Protein AF-A0A3M1ZU11-F1 (afdb_monomer)

Sequence (70 aa):
MEPAEGRAWSVDFLWVAPAYRRRGLGRRILGEACRYLGTGPDAVAWLPPFTAVGRRFIPSVSGPVFRVSR

Solvent-accessible surface area (backbone atoms only — not comparable to full-atom values): 4470 Å² total; per-residue (Å²): 132,79,79,71,89,87,74,76,50,71,46,79,78,86,85,65,62,80,95,57,56,97,66,60,51,60,33,50,54,52,49,53,53,22,58,74,69,75,49,53,63,73,56,34,25,38,50,73,87,65,52,79,66,46,66,63,46,50,42,76,44,41,37,93,64,72,45,66,55,130

Radius of gyration: 12.23 Å; Cα contacts (8 Å, |Δi|>4): 70; chains: 1; bounding box: 30×22×31 Å

Foldseek 3Di:
DPPPPDDAAEDADFDDDPVCPPVCVSLVVLVVVCVVVVHALQSYAYEDDDDPVRVVVSCVRSNPDHHHDD

pLDDT: mean 82.72, std 12.93, range [39.34, 95.75]

Nearest PDB structures (foldseek):
  4u9y-assembly1_A  TM=7.698E-01  e=2.197E-01  Homo sapiens
  4b5p-assembly1_B  TM=7.772E-01  e=2.886E-01  Homo sapiens
  4h6z-assembly3_B  TM=7.762E-01  e=3.791E-01  Danio rerio
  4h6u-assembly1_A  TM=7.928E-01  e=4.981E-01  Danio rerio
  8ahf-assembly1_B-2  TM=4.088E-01  e=1.821E+00  Bacillus anthracis

Structure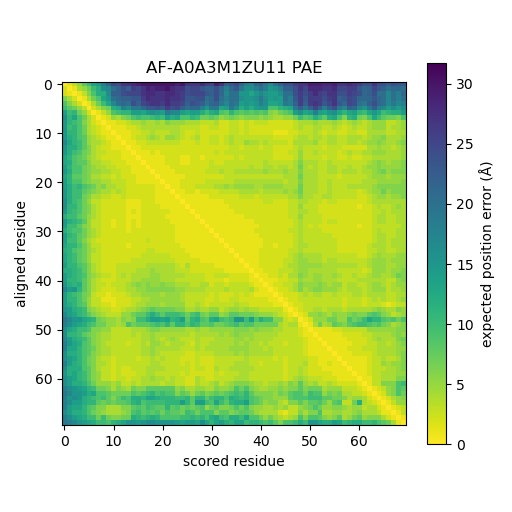 (mmCIF, N/CA/C/O backbone):
data_AF-A0A3M1ZU11-F1
#
_entry.id   AF-A0A3M1ZU11-F1
#
loop_
_atom_site.group_PDB
_atom_site.id
_atom_site.type_symbol
_atom_site.label_atom_id
_atom_site.label_alt_id
_atom_site.label_comp_id
_atom_site.label_asym_id
_atom_site.label_entity_id
_atom_site.label_seq_id
_atom_site.pdbx_PDB_ins_code
_atom_site.Cartn_x
_atom_site.Cartn_y
_atom_site.Cartn_z
_atom_site.occupancy
_atom_site.B_iso_or_equiv
_atom_site.auth_seq_id
_atom_site.auth_comp_id
_atom_site.auth_asym_id
_atom_site.auth_atom_id
_atom_site.pdbx_PDB_model_num
ATOM 1 N N . MET A 1 1 ? 4.878 -14.453 -16.790 1.00 42.78 1 MET A N 1
ATOM 2 C CA . MET A 1 1 ? 5.297 -13.146 -17.329 1.00 42.78 1 MET A CA 1
ATOM 3 C C . MET A 1 1 ? 6.346 -12.644 -16.363 1.00 42.78 1 MET A C 1
ATOM 5 O O . MET A 1 1 ? 5.987 -12.271 -15.256 1.00 42.78 1 MET A O 1
ATOM 9 N N . GLU A 1 2 ? 7.620 -12.808 -16.711 1.00 39.34 2 GLU A N 1
ATOM 10 C CA . GLU A 1 2 ? 8.727 -12.297 -15.895 1.00 39.34 2 GLU A CA 1
ATOM 11 C C . GLU A 1 2 ? 8.625 -10.763 -15.838 1.00 39.34 2 GLU A C 1
ATOM 13 O O . GLU A 1 2 ? 8.337 -10.151 -16.875 1.00 39.34 2 GLU A O 1
ATOM 18 N N . PRO A 1 3 ? 8.787 -10.121 -14.667 1.00 49.31 3 PRO A N 1
ATOM 19 C CA . PRO A 1 3 ? 8.812 -8.667 -14.593 1.00 49.31 3 PRO A CA 1
ATOM 20 C C . PRO A 1 3 ? 9.981 -8.161 -15.443 1.00 49.31 3 PRO A C 1
ATOM 22 O O . PRO A 1 3 ? 11.117 -8.577 -15.240 1.00 49.31 3 PRO A O 1
ATOM 25 N N . ALA A 1 4 ? 9.690 -7.288 -16.411 1.00 52.34 4 ALA A N 1
ATOM 26 C CA . ALA A 1 4 ? 10.698 -6.701 -17.285 1.00 52.34 4 ALA A CA 1
ATOM 27 C C . ALA A 1 4 ? 11.834 -6.102 -16.440 1.00 52.34 4 ALA A C 1
ATOM 29 O O . ALA A 1 4 ? 11.603 -5.208 -15.618 1.00 52.34 4 ALA A O 1
ATOM 30 N N . GLU A 1 5 ? 13.049 -6.620 -16.622 1.00 51.09 5 GLU A N 1
ATOM 31 C CA . GLU A 1 5 ? 14.247 -6.112 -15.963 1.00 51.09 5 GLU A CA 1
ATOM 32 C C . GLU A 1 5 ? 14.366 -4.600 -16.223 1.00 51.09 5 GLU A C 1
ATOM 34 O O .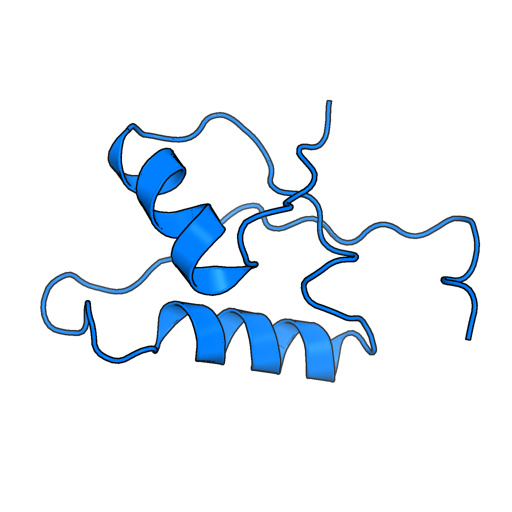 GLU A 1 5 ? 14.451 -4.152 -17.366 1.00 51.09 5 GLU A O 1
ATOM 39 N N . GLY A 1 6 ? 14.341 -3.799 -15.150 1.00 57.09 6 GLY A N 1
ATOM 40 C CA . GLY A 1 6 ? 14.823 -2.415 -15.184 1.00 57.09 6 GLY A CA 1
ATOM 41 C C . GLY A 1 6 ? 13.879 -1.299 -14.726 1.00 57.09 6 GLY A C 1
ATOM 42 O O . GLY A 1 6 ? 14.335 -0.159 -14.659 1.00 57.09 6 GLY A O 1
ATOM 43 N N . ARG A 1 7 ? 12.607 -1.547 -14.372 1.00 64.19 7 ARG A N 1
ATOM 44 C CA . ARG A 1 7 ? 11.744 -0.490 -13.789 1.00 64.19 7 ARG A CA 1
ATOM 45 C C . ARG A 1 7 ? 10.990 -0.967 -12.553 1.00 64.19 7 ARG A C 1
ATOM 47 O O . ARG A 1 7 ? 9.994 -1.673 -12.652 1.00 64.19 7 ARG A O 1
ATOM 54 N N . ALA A 1 8 ? 11.463 -0.539 -11.385 1.00 72.25 8 ALA A N 1
ATOM 55 C CA . ALA A 1 8 ? 10.728 -0.658 -10.133 1.00 72.25 8 ALA A CA 1
ATOM 56 C C . ALA A 1 8 ? 9.928 0.628 -9.894 1.00 72.25 8 ALA A C 1
ATOM 58 O O . ALA A 1 8 ? 10.483 1.725 -9.951 1.00 72.25 8 ALA A O 1
ATOM 59 N N . TRP A 1 9 ? 8.633 0.493 -9.618 1.00 86.00 9 TRP A N 1
ATOM 60 C CA . TRP A 1 9 ? 7.815 1.610 -9.154 1.00 86.00 9 TRP A CA 1
ATOM 61 C C . TRP A 1 9 ? 7.978 1.757 -7.649 1.00 86.00 9 TRP A C 1
ATOM 63 O O . TRP A 1 9 ? 8.010 0.757 -6.930 1.00 86.00 9 TRP A O 1
ATOM 73 N N . SER A 1 10 ? 8.059 2.989 -7.164 1.00 88.69 10 SER A N 1
ATOM 74 C CA . SER A 1 10 ? 8.095 3.274 -5.736 1.00 88.69 10 SER A CA 1
ATOM 75 C C . SER A 1 10 ? 6.811 3.956 -5.273 1.00 88.69 10 SER A C 1
ATOM 77 O O . SER A 1 10 ? 6.188 4.720 -6.011 1.00 88.69 10 SER A O 1
ATOM 79 N N . VAL A 1 11 ? 6.403 3.667 -4.039 1.00 89.00 11 VAL A N 1
ATOM 80 C CA . VAL A 1 11 ? 5.350 4.403 -3.337 1.00 89.00 11 VAL A CA 1
ATOM 81 C C . VAL A 1 11 ? 6.003 5.242 -2.256 1.00 89.00 11 VAL A C 1
ATOM 83 O O . VAL A 1 11 ? 6.540 4.714 -1.281 1.00 89.00 11 VAL A O 1
ATOM 86 N N . ASP A 1 12 ? 5.923 6.553 -2.454 1.00 85.88 12 ASP A N 1
ATOM 87 C CA . ASP A 1 12 ? 6.349 7.555 -1.481 1.00 85.88 12 ASP A CA 1
ATOM 88 C C . ASP A 1 12 ? 5.304 7.708 -0.366 1.00 85.88 12 ASP A C 1
ATOM 90 O O . ASP A 1 12 ? 5.604 7.654 0.825 1.00 85.88 12 ASP A O 1
ATOM 94 N N . PHE A 1 13 ? 4.023 7.785 -0.746 1.00 86.62 13 PHE A N 1
ATOM 95 C CA . PHE A 1 13 ? 2.943 7.990 0.209 1.00 86.62 13 PHE A CA 1
ATOM 96 C C . PHE A 1 13 ? 1.665 7.236 -0.154 1.00 86.62 13 PHE A C 1
ATOM 98 O O . PHE A 1 13 ? 1.162 7.301 -1.273 1.00 86.62 13 PHE A O 1
ATOM 105 N N . LEU A 1 14 ? 1.092 6.571 0.850 1.00 89.25 14 LEU A N 1
ATOM 106 C CA . LEU A 1 14 ? -0.255 6.019 0.805 1.00 89.25 14 LEU A CA 1
ATOM 107 C C . LEU A 1 14 ? -0.948 6.288 2.136 1.00 89.25 14 LEU A C 1
ATOM 109 O O . LEU A 1 14 ? -0.443 5.925 3.201 1.00 89.25 14 LEU A O 1
ATOM 113 N N . TRP A 1 15 ? -2.143 6.868 2.081 1.00 88.88 15 TRP A N 1
ATOM 114 C CA . TRP A 1 15 ? -2.870 7.248 3.282 1.00 88.88 15 TRP A CA 1
ATOM 115 C C . TRP A 1 15 ? -4.367 7.043 3.151 1.00 88.88 15 TRP A C 1
ATOM 117 O O . TRP A 1 15 ? -4.968 7.227 2.097 1.00 88.88 15 TRP A O 1
ATOM 127 N N . VAL A 1 16 ? -4.966 6.672 4.278 1.00 91.06 16 VAL A N 1
ATOM 128 C CA . VAL A 1 16 ? -6.411 6.595 4.456 1.00 91.06 16 VAL A CA 1
ATOM 129 C C . VAL A 1 16 ? -6.754 7.387 5.709 1.00 91.06 16 VAL A C 1
ATOM 131 O O . VAL A 1 16 ? -6.258 7.087 6.808 1.00 91.06 16 VAL A O 1
ATOM 134 N N . ALA A 1 17 ? -7.618 8.386 5.539 1.00 91.12 17 ALA A N 1
ATOM 135 C CA . ALA A 1 17 ? -8.116 9.207 6.630 1.00 91.12 17 ALA A CA 1
ATOM 136 C C . ALA A 1 17 ? -8.717 8.332 7.751 1.00 91.12 17 ALA A C 1
ATOM 138 O O . ALA A 1 17 ? -9.395 7.344 7.448 1.00 91.12 17 ALA A O 1
ATOM 139 N N . PRO A 1 18 ? -8.490 8.661 9.043 1.00 90.06 18 PRO A N 1
ATOM 140 C CA . PRO A 1 18 ? -8.892 7.821 10.176 1.00 90.06 18 PRO A CA 1
ATOM 141 C C . PRO A 1 18 ? -10.337 7.311 10.127 1.00 90.06 18 PRO A C 1
ATOM 143 O O . PRO A 1 18 ? -10.560 6.123 10.358 1.00 90.06 18 PRO A O 1
ATOM 146 N N . ALA A 1 19 ? -11.285 8.169 9.737 1.00 95.75 19 ALA A N 1
ATOM 147 C CA . ALA A 1 19 ? -12.712 7.849 9.634 1.00 95.75 19 ALA A CA 1
ATOM 148 C C . ALA A 1 19 ? -13.042 6.722 8.628 1.00 95.75 19 ALA A C 1
ATOM 150 O O . ALA A 1 19 ? -14.084 6.074 8.732 1.00 95.75 19 ALA A O 1
ATOM 151 N N . TYR A 1 20 ? -12.144 6.452 7.677 1.00 94.06 20 TYR A N 1
ATOM 152 C CA . TYR A 1 20 ? -12.348 5.484 6.596 1.00 94.06 20 TYR A CA 1
ATOM 153 C C . TYR A 1 20 ? -11.408 4.269 6.670 1.00 94.06 20 TYR A C 1
ATOM 155 O O . TYR A 1 20 ? -11.385 3.430 5.764 1.00 94.06 20 TYR A O 1
ATOM 163 N N . ARG A 1 21 ? -10.621 4.139 7.745 1.00 88.50 21 ARG A N 1
ATOM 164 C CA . ARG A 1 21 ? -9.720 2.991 7.947 1.00 88.50 21 ARG A CA 1
ATOM 165 C C . ARG A 1 21 ? -10.502 1.692 8.166 1.00 88.50 21 ARG A C 1
ATOM 167 O O . ARG A 1 21 ? -11.678 1.709 8.511 1.00 88.50 21 ARG A O 1
ATOM 174 N N . ARG A 1 22 ? -9.820 0.552 7.985 1.00 88.50 22 ARG A N 1
ATOM 175 C CA . ARG A 1 22 ? -10.378 -0.816 8.113 1.00 88.50 22 ARG A CA 1
ATOM 176 C C . ARG A 1 22 ? -11.499 -1.160 7.116 1.00 88.50 22 ARG A C 1
ATOM 178 O O . ARG A 1 22 ? -12.188 -2.151 7.293 1.00 88.50 22 ARG A O 1
ATOM 185 N N . ARG A 1 23 ? -11.636 -0.382 6.036 1.00 93.88 23 ARG A N 1
ATOM 186 C CA . ARG A 1 23 ? -12.594 -0.613 4.935 1.00 93.88 23 ARG A CA 1
ATOM 187 C C . ARG A 1 23 ? -11.937 -1.121 3.643 1.00 93.88 23 ARG A C 1
ATOM 189 O O . ARG A 1 23 ? -12.505 -0.995 2.569 1.00 93.88 23 ARG A O 1
ATOM 196 N N . GLY A 1 24 ? -10.688 -1.589 3.713 1.00 93.31 24 GLY A N 1
ATOM 197 C CA . GLY A 1 24 ? -9.935 -2.057 2.538 1.00 93.31 24 GLY A CA 1
ATOM 198 C C . GLY A 1 24 ? -9.475 -0.964 1.558 1.00 93.31 24 GLY A C 1
ATOM 199 O O . GLY A 1 24 ? -8.863 -1.283 0.543 1.00 93.31 24 GLY A O 1
ATOM 200 N N . LEU A 1 25 ? -9.708 0.321 1.857 1.00 94.88 25 LEU A N 1
ATOM 201 C CA . LEU A 1 25 ? -9.404 1.426 0.936 1.00 94.88 25 LEU A CA 1
ATOM 202 C C . LEU A 1 25 ? -7.925 1.532 0.563 1.00 94.88 25 LEU A C 1
ATOM 204 O O . LEU A 1 25 ? -7.622 1.801 -0.589 1.00 94.88 25 LEU A O 1
ATOM 208 N N . GLY A 1 26 ? -7.006 1.273 1.496 1.00 93.38 26 GLY A N 1
ATOM 209 C CA . GLY A 1 26 ? -5.571 1.308 1.198 1.00 93.38 26 GLY A CA 1
ATOM 210 C C . GLY A 1 26 ? -5.178 0.304 0.113 1.00 93.38 26 GLY A C 1
ATOM 211 O O . GLY A 1 26 ? -4.489 0.655 -0.839 1.00 93.38 26 GLY A O 1
ATOM 212 N N . ARG A 1 27 ? -5.699 -0.926 0.213 1.00 93.06 27 ARG A N 1
ATOM 213 C CA . ARG A 1 27 ? -5.486 -1.974 -0.791 1.00 93.06 27 ARG A CA 1
ATOM 214 C C . ARG A 1 27 ? -6.121 -1.599 -2.129 1.00 93.06 27 ARG A C 1
ATOM 216 O O . ARG A 1 27 ? -5.521 -1.845 -3.167 1.00 93.06 27 ARG A O 1
ATOM 223 N N . ARG A 1 28 ? -7.305 -0.976 -2.108 1.00 95.44 28 ARG A N 1
ATOM 224 C CA . ARG A 1 28 ? -7.976 -0.498 -3.325 1.00 95.44 28 ARG A CA 1
ATOM 225 C C . ARG A 1 28 ? -7.183 0.608 -4.023 1.00 95.44 28 ARG A C 1
ATOM 227 O O . ARG A 1 28 ? -6.996 0.524 -5.227 1.00 95.44 28 ARG A O 1
ATOM 234 N N . ILE A 1 29 ? -6.693 1.603 -3.281 1.00 94.81 29 ILE A N 1
ATOM 235 C CA . ILE A 1 29 ? -5.885 2.701 -3.836 1.00 94.81 29 ILE A CA 1
ATOM 236 C C . ILE A 1 29 ? -4.611 2.147 -4.485 1.00 94.81 29 ILE A C 1
ATOM 238 O O . ILE A 1 29 ? -4.333 2.470 -5.636 1.00 94.81 29 ILE A O 1
ATOM 242 N N . LEU A 1 30 ? -3.876 1.277 -3.779 1.00 92.94 30 LEU A N 1
ATOM 243 C CA . LEU A 1 30 ? -2.680 0.640 -4.335 1.00 92.94 30 LEU A CA 1
ATOM 244 C C . LEU A 1 30 ? -3.016 -0.183 -5.587 1.00 92.94 30 LEU A C 1
ATOM 246 O O . LEU A 1 30 ? -2.329 -0.066 -6.592 1.00 92.94 30 LEU A O 1
ATOM 250 N N . GLY A 1 31 ? -4.097 -0.967 -5.548 1.00 93.69 31 GLY A N 1
ATOM 251 C CA . GLY A 1 31 ? -4.544 -1.773 -6.683 1.00 93.69 31 GLY A CA 1
ATOM 252 C C . GLY A 1 31 ? -4.873 -0.947 -7.930 1.00 93.69 31 GLY A C 1
ATOM 253 O O . GLY A 1 31 ? -4.443 -1.310 -9.022 1.00 93.69 31 GLY A O 1
ATOM 254 N N . GLU A 1 32 ? -5.576 0.179 -7.785 1.00 95.56 32 GLU A N 1
ATOM 255 C CA . GLU A 1 32 ? -5.858 1.072 -8.920 1.00 95.56 32 GLU A CA 1
ATOM 256 C C . GLU A 1 32 ? -4.589 1.740 -9.462 1.00 95.56 32 GLU A C 1
ATOM 258 O O . GLU A 1 32 ? -4.428 1.835 -10.679 1.00 95.56 32 GLU A O 1
ATOM 263 N N . ALA A 1 33 ? -3.661 2.149 -8.590 1.00 9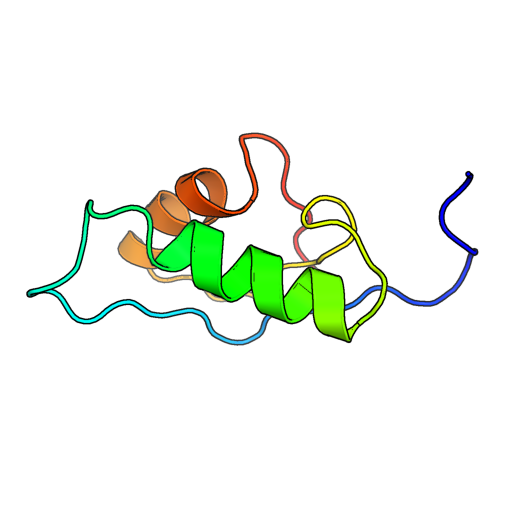3.25 33 ALA A N 1
ATOM 264 C CA . ALA A 1 33 ? -2.379 2.705 -9.019 1.00 93.25 33 ALA A CA 1
ATOM 265 C C . ALA A 1 33 ? -1.555 1.668 -9.800 1.00 93.25 33 ALA A C 1
ATOM 267 O O . ALA A 1 33 ? -1.058 1.950 -10.888 1.00 93.25 33 ALA A O 1
ATOM 268 N N . CYS A 1 34 ? -1.478 0.438 -9.289 1.00 91.75 34 CYS A N 1
ATOM 269 C CA . CYS A 1 34 ? -0.834 -0.687 -9.959 1.00 91.75 34 CYS A CA 1
ATOM 270 C C . CYS A 1 34 ? -1.472 -0.984 -11.325 1.00 91.75 34 CYS A C 1
ATOM 272 O O . CYS A 1 34 ? -0.754 -1.128 -12.314 1.00 91.75 34 CYS A O 1
ATOM 274 N N . ARG A 1 35 ? -2.811 -0.992 -11.408 1.00 93.81 35 ARG A N 1
ATOM 275 C CA . ARG A 1 35 ? -3.546 -1.187 -12.668 1.00 93.81 35 ARG A CA 1
ATOM 276 C C . ARG A 1 35 ? -3.230 -0.097 -13.689 1.00 93.81 35 ARG A C 1
ATOM 278 O O . ARG A 1 35 ? -3.008 -0.413 -14.853 1.00 93.81 35 ARG A O 1
ATOM 285 N N . TYR A 1 36 ? -3.189 1.162 -13.258 1.00 93.50 36 TYR A N 1
ATOM 286 C CA . TYR A 1 36 ? -2.826 2.292 -14.116 1.00 93.50 36 TYR A CA 1
ATOM 287 C C . TYR A 1 36 ? -1.391 2.176 -14.653 1.00 93.50 36 TYR A C 1
ATOM 289 O O . TYR A 1 36 ? -1.143 2.449 -15.823 1.00 93.50 36 TYR A O 1
ATOM 297 N N . LEU A 1 37 ? -0.456 1.727 -13.814 1.00 89.56 37 LEU A N 1
ATOM 298 C CA . LEU A 1 37 ? 0.960 1.577 -14.161 1.00 89.56 37 LEU A CA 1
ATOM 299 C C . LEU A 1 37 ? 1.291 0.251 -14.871 1.00 89.56 37 LEU A C 1
ATOM 301 O O . LEU A 1 37 ? 2.452 0.020 -15.205 1.00 89.56 37 LEU A O 1
ATOM 305 N N . GLY A 1 38 ? 0.305 -0.629 -15.074 1.00 89.81 38 GLY A N 1
ATOM 306 C CA . GLY A 1 38 ? 0.513 -1.952 -15.667 1.00 89.81 38 GLY A CA 1
ATOM 307 C C . GLY A 1 38 ? 1.427 -2.859 -14.833 1.00 89.81 38 GLY A C 1
ATOM 308 O O . GLY A 1 38 ? 2.182 -3.645 -15.397 1.00 89.81 38 GLY A O 1
ATOM 309 N N . THR A 1 39 ? 1.393 -2.732 -13.503 1.00 88.44 39 THR A N 1
ATOM 310 C CA . THR A 1 39 ? 2.251 -3.484 -12.572 1.00 88.44 39 THR A CA 1
ATOM 311 C C . THR A 1 39 ? 1.437 -4.207 -11.493 1.00 88.44 39 THR A C 1
ATOM 313 O O . THR A 1 39 ? 0.239 -3.971 -11.337 1.00 88.44 39 THR A O 1
ATOM 316 N N . GLY A 1 40 ? 2.087 -5.092 -10.737 1.00 86.31 40 GLY A N 1
ATOM 317 C CA . GLY A 1 40 ? 1.524 -5.756 -9.561 1.00 86.31 40 GLY A CA 1
ATOM 318 C C . GLY A 1 40 ? 1.931 -5.067 -8.247 1.00 86.31 40 GLY A C 1
ATOM 319 O O . GLY A 1 40 ? 2.986 -4.430 -8.192 1.00 86.31 40 GLY A O 1
ATOM 320 N N . PRO A 1 41 ? 1.136 -5.181 -7.163 1.00 84.06 41 PRO A N 1
ATOM 321 C CA . PRO A 1 41 ? 1.504 -4.656 -5.840 1.00 84.06 41 PRO A CA 1
ATOM 322 C C . PRO A 1 41 ? 2.814 -5.231 -5.273 1.00 84.06 41 PRO A C 1
ATOM 324 O O . PRO A 1 41 ? 3.468 -4.591 -4.454 1.00 84.06 41 PRO A O 1
ATOM 327 N N . ASP A 1 42 ? 3.193 -6.430 -5.709 1.00 79.75 42 ASP A N 1
ATOM 328 C CA . ASP A 1 42 ? 4.420 -7.164 -5.379 1.00 79.75 42 ASP A CA 1
ATOM 329 C C . ASP A 1 42 ? 5.674 -6.618 -6.090 1.00 79.75 42 ASP A C 1
ATOM 331 O O . ASP A 1 42 ? 6.804 -6.848 -5.646 1.00 79.75 42 ASP A O 1
ATOM 335 N N . ALA A 1 43 ? 5.478 -5.857 -7.167 1.00 81.12 43 ALA A N 1
ATOM 336 C CA . ALA A 1 43 ? 6.531 -5.211 -7.946 1.00 81.12 43 ALA A CA 1
ATOM 337 C C . ALA A 1 43 ? 6.775 -3.741 -7.540 1.00 81.12 43 ALA A C 1
ATOM 339 O O . ALA A 1 43 ? 7.544 -3.034 -8.195 1.00 81.12 43 ALA A O 1
ATOM 340 N N . VAL A 1 44 ? 6.140 -3.281 -6.457 1.00 86.56 44 VAL A N 1
ATOM 341 C CA . VAL A 1 44 ? 6.295 -1.928 -5.912 1.00 86.56 44 VAL A CA 1
ATOM 342 C C . VAL A 1 44 ? 7.250 -1.929 -4.715 1.00 86.56 44 VAL A C 1
ATOM 344 O O . VAL A 1 44 ? 7.172 -2.784 -3.830 1.00 86.56 44 VAL A O 1
ATOM 347 N N . ALA A 1 45 ? 8.142 -0.941 -4.667 1.00 88.44 45 ALA A N 1
ATOM 348 C CA . ALA A 1 45 ? 9.005 -0.667 -3.526 1.00 88.44 45 ALA A CA 1
ATOM 349 C C . ALA A 1 45 ? 8.421 0.442 -2.638 1.00 88.44 45 ALA A C 1
ATOM 351 O O . ALA A 1 45 ? 7.873 1.427 -3.123 1.00 88.44 45 ALA A O 1
ATOM 352 N N . TRP A 1 46 ? 8.572 0.313 -1.327 1.00 88.06 46 TRP A N 1
ATOM 353 C CA . TRP A 1 46 ? 8.150 1.330 -0.366 1.00 88.06 46 TRP A CA 1
ATOM 354 C C . TRP A 1 46 ? 9.337 2.191 0.056 1.00 88.06 46 TRP A C 1
ATOM 356 O O . TRP A 1 46 ? 10.398 1.647 0.382 1.00 88.06 46 TRP A O 1
ATOM 366 N N . LEU A 1 47 ? 9.156 3.515 0.063 1.00 84.69 47 LEU A N 1
ATOM 367 C CA . LEU A 1 47 ? 10.210 4.466 0.419 1.00 84.69 47 LEU A CA 1
ATOM 368 C C . LEU A 1 47 ? 10.199 4.777 1.925 1.00 84.69 47 LEU A C 1
ATOM 370 O O . LEU A 1 47 ? 9.196 5.270 2.441 1.00 84.69 47 LEU A O 1
ATOM 374 N N . PRO A 1 48 ? 11.286 4.481 2.659 1.00 80.00 48 PRO A N 1
ATOM 375 C CA . PRO A 1 48 ? 11.435 4.917 4.041 1.00 80.00 48 PRO A CA 1
ATOM 376 C C . PRO A 1 48 ? 11.726 6.433 4.120 1.00 80.00 48 PRO A C 1
ATOM 378 O O . PRO A 1 48 ? 12.187 7.019 3.143 1.00 80.00 48 PRO A O 1
ATOM 381 N N . PRO A 1 49 ? 11.540 7.068 5.294 1.00 75.38 49 PRO A N 1
ATOM 382 C CA . PRO A 1 49 ? 11.190 6.468 6.581 1.00 75.38 49 PRO A CA 1
ATOM 383 C C . PRO A 1 49 ? 9.686 6.231 6.773 1.00 75.38 49 PRO A C 1
ATOM 385 O O . PRO A 1 49 ? 8.841 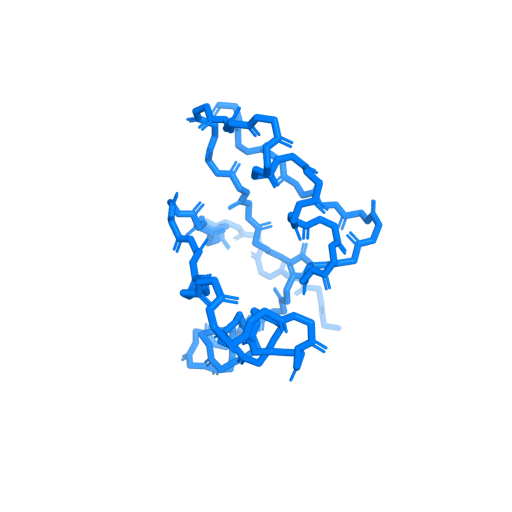7.039 6.405 1.00 75.38 49 PRO A O 1
ATOM 388 N N . PHE A 1 50 ? 9.347 5.145 7.474 1.00 80.62 50 PHE A N 1
ATOM 389 C CA . PHE A 1 50 ? 7.973 4.873 7.899 1.00 80.62 50 PHE A CA 1
ATOM 390 C C . PHE A 1 50 ? 7.756 5.254 9.362 1.00 80.62 50 PHE A C 1
ATOM 392 O O . PHE A 1 50 ? 8.534 4.862 10.238 1.00 80.62 50 PHE A O 1
ATOM 399 N N . THR A 1 51 ? 6.622 5.893 9.652 1.00 86.00 51 THR A N 1
ATOM 400 C CA . THR A 1 51 ? 6.095 5.954 11.023 1.00 86.00 51 THR A CA 1
ATOM 401 C C . THR A 1 51 ? 5.757 4.545 11.532 1.00 86.00 51 THR A C 1
ATOM 403 O O . THR A 1 51 ? 5.543 3.618 10.746 1.00 86.00 51 THR A O 1
ATOM 406 N N . ALA A 1 52 ? 5.631 4.365 12.852 1.00 86.44 52 ALA A N 1
ATOM 407 C CA . ALA A 1 52 ? 5.176 3.092 13.428 1.00 86.44 52 ALA A CA 1
ATOM 408 C C . ALA A 1 52 ? 3.805 2.651 12.872 1.00 86.44 52 ALA A C 1
ATOM 410 O O . ALA A 1 52 ? 3.561 1.461 12.671 1.00 86.44 52 ALA A O 1
ATOM 411 N N . VAL A 1 53 ? 2.930 3.616 12.569 1.00 84.75 53 VAL A N 1
ATOM 412 C CA . VAL A 1 53 ? 1.643 3.370 11.903 1.00 84.75 53 VAL A CA 1
ATOM 413 C C . VAL A 1 53 ? 1.860 2.900 10.463 1.00 84.75 53 VAL A C 1
ATOM 415 O O . VAL A 1 53 ? 1.260 1.906 10.059 1.00 84.75 53 VAL A O 1
ATOM 418 N N . GLY A 1 54 ? 2.751 3.555 9.712 1.00 85.12 54 GLY A N 1
ATOM 419 C CA . GLY A 1 54 ? 3.110 3.171 8.343 1.00 85.12 54 GLY A CA 1
ATOM 420 C C . GLY A 1 54 ? 3.653 1.743 8.251 1.00 85.12 54 GLY A C 1
ATOM 421 O O . GLY A 1 54 ? 3.167 0.960 7.437 1.00 85.12 54 GLY A O 1
ATOM 422 N N . ARG A 1 55 ? 4.561 1.354 9.160 1.00 86.38 55 ARG A N 1
ATOM 423 C CA . ARG A 1 55 ? 5.120 -0.014 9.215 1.00 86.38 55 ARG A CA 1
ATOM 424 C C . ARG A 1 55 ? 4.054 -1.096 9.390 1.00 86.38 55 ARG A C 1
ATOM 426 O O . ARG A 1 55 ? 4.195 -2.180 8.839 1.00 86.38 55 ARG A O 1
ATOM 433 N N . ARG A 1 56 ? 2.988 -0.813 10.147 1.00 85.94 56 ARG A N 1
ATOM 434 C CA . ARG A 1 56 ? 1.857 -1.742 10.335 1.00 85.94 56 ARG A CA 1
ATOM 435 C C . ARG A 1 56 ? 0.879 -1.715 9.161 1.00 85.94 56 ARG A C 1
ATOM 437 O O . ARG A 1 56 ? 0.196 -2.701 8.908 1.00 85.94 56 ARG A O 1
ATOM 444 N N . PHE A 1 57 ? 0.789 -0.586 8.465 1.00 86.62 57 PHE A N 1
ATOM 445 C CA . PHE A 1 57 ? -0.160 -0.385 7.378 1.00 86.62 57 PHE A CA 1
ATOM 446 C C . PHE A 1 57 ? 0.295 -1.028 6.064 1.00 86.62 57 PHE A C 1
ATOM 448 O O . P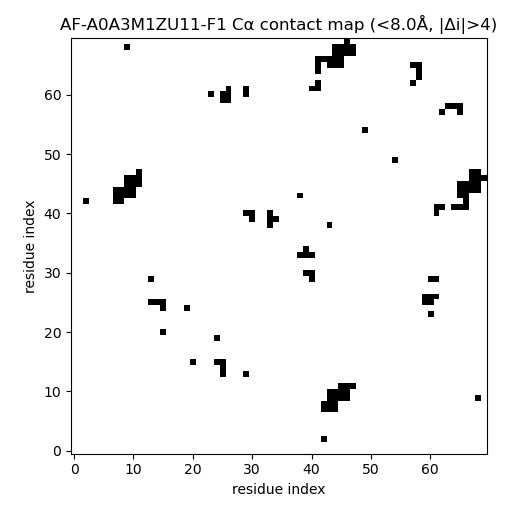HE A 1 57 ? -0.517 -1.664 5.396 1.00 86.62 57 PHE A O 1
ATOM 455 N N . ILE A 1 58 ? 1.576 -0.921 5.714 1.00 87.56 58 ILE A N 1
ATOM 456 C CA . ILE A 1 58 ? 2.113 -1.397 4.429 1.00 87.56 58 ILE A CA 1
ATOM 457 C C . ILE A 1 58 ? 1.815 -2.887 4.154 1.00 87.56 58 ILE A C 1
ATOM 459 O O . ILE A 1 58 ? 1.271 -3.187 3.083 1.00 87.56 58 ILE A O 1
ATOM 463 N N . PRO A 1 59 ? 2.038 -3.824 5.099 1.00 86.19 59 PRO A N 1
ATOM 464 C CA . PRO A 1 59 ? 1.716 -5.231 4.864 1.00 86.19 59 PRO A CA 1
ATOM 465 C C . PRO A 1 59 ? 0.222 -5.482 4.631 1.00 86.19 59 PRO A C 1
ATOM 467 O O . PRO A 1 59 ? -0.161 -6.403 3.916 1.00 86.19 59 PRO A O 1
ATOM 470 N N . SER A 1 60 ? -0.648 -4.636 5.196 1.00 86.06 60 SER A N 1
ATOM 471 C CA . SER A 1 60 ? -2.101 -4.766 5.023 1.00 86.06 60 SER A CA 1
ATOM 472 C C . SER A 1 60 ? -2.587 -4.396 3.616 1.00 86.06 60 SER A C 1
ATOM 474 O O . SER A 1 60 ? -3.702 -4.762 3.241 1.00 86.06 60 SER A O 1
ATOM 476 N N . VAL A 1 61 ? -1.771 -3.672 2.838 1.00 87.69 61 VAL A N 1
ATOM 477 C CA . VAL A 1 61 ? -2.124 -3.221 1.482 1.00 87.69 61 VAL A CA 1
ATOM 478 C C . VAL A 1 61 ? -1.341 -3.938 0.386 1.00 87.69 61 VAL A C 1
ATOM 480 O O . VAL A 1 61 ? -1.916 -4.194 -0.667 1.00 87.69 61 VAL A O 1
ATOM 483 N N . SER A 1 62 ? -0.077 -4.290 0.638 1.00 85.00 62 SER A N 1
ATOM 484 C CA . SER A 1 62 ? 0.821 -4.945 -0.333 1.00 85.00 62 SER A CA 1
ATOM 485 C C . SER A 1 62 ? 0.991 -6.44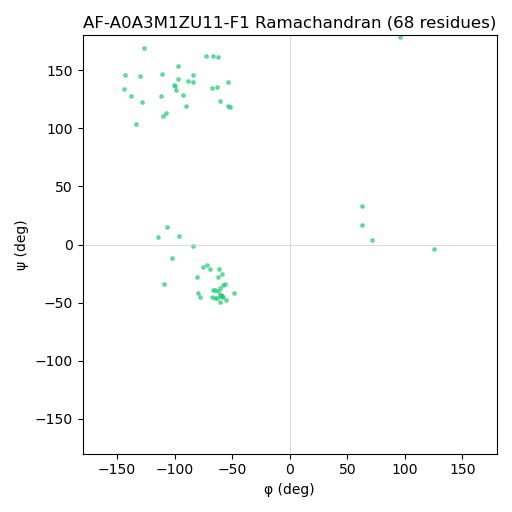9 -0.103 1.00 85.00 62 SER A C 1
ATOM 487 O O . SER A 1 62 ? 1.473 -7.151 -0.984 1.00 85.00 62 SER A O 1
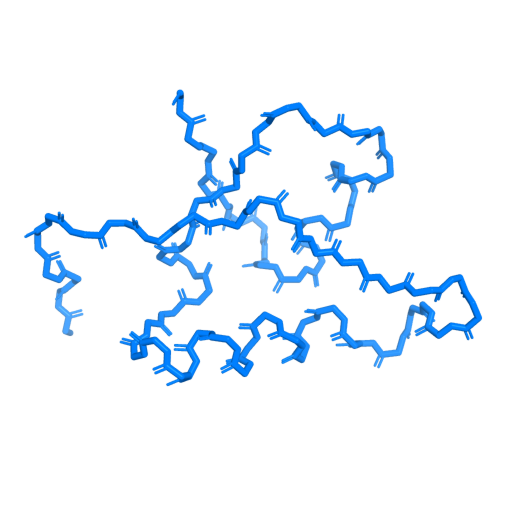ATOM 489 N N . GLY A 1 63 ? 0.531 -6.963 1.042 1.00 79.50 63 GLY A N 1
ATOM 490 C CA . GLY A 1 63 ? 0.743 -8.346 1.455 1.00 79.50 63 GLY A CA 1
ATOM 491 C C . GLY A 1 63 ?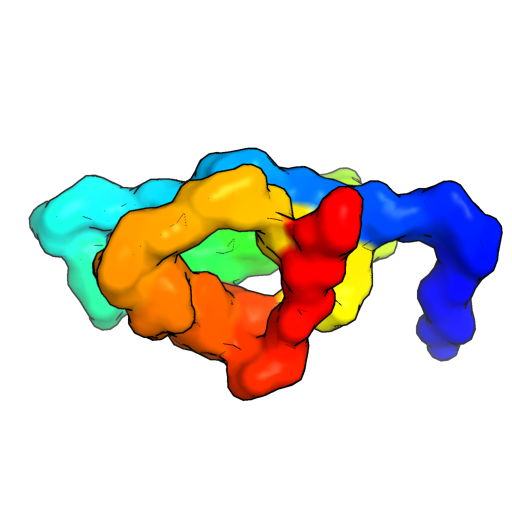 1.953 -8.510 2.385 1.00 79.50 63 GLY A C 1
ATOM 492 O O . GLY A 1 63 ? 2.630 -7.539 2.721 1.00 79.50 63 GLY A O 1
ATOM 493 N N . PRO A 1 64 ? 2.221 -9.743 2.852 1.00 67.88 64 PRO A N 1
ATOM 494 C CA . PRO A 1 64 ? 3.255 -10.018 3.854 1.00 67.88 64 PRO A CA 1
ATOM 495 C C . PRO A 1 64 ? 4.685 -9.825 3.331 1.00 67.88 64 PRO A C 1
ATOM 497 O O . PRO A 1 64 ? 5.603 -9.633 4.124 1.00 67.88 64 PRO A O 1
ATOM 500 N N . VAL A 1 65 ? 4.874 -9.859 2.010 1.00 66.94 65 VAL A N 1
ATOM 501 C CA . VAL A 1 65 ? 6.162 -9.649 1.349 1.00 66.94 65 VAL A CA 1
ATOM 502 C C . VAL A 1 65 ? 6.094 -8.313 0.620 1.00 66.94 65 VAL A C 1
ATOM 504 O O . VAL A 1 65 ? 5.369 -8.184 -0.361 1.00 66.94 65 VAL A O 1
ATOM 507 N N . PHE A 1 66 ? 6.837 -7.317 1.102 1.00 72.56 66 PHE A N 1
ATOM 508 C CA . PHE A 1 66 ? 6.966 -6.020 0.440 1.00 72.56 66 PHE A CA 1
ATOM 509 C C . PHE A 1 66 ? 8.437 -5.633 0.319 1.00 72.56 66 PHE A C 1
ATOM 511 O O . PHE A 1 66 ? 9.254 -5.941 1.189 1.00 72.56 66 PHE A O 1
ATOM 518 N N . ARG A 1 67 ? 8.782 -4.965 -0.782 1.00 78.06 67 ARG A N 1
ATOM 519 C CA . ARG A 1 67 ? 10.145 -4.499 -1.042 1.00 78.06 67 ARG A CA 1
ATOM 520 C C . ARG A 1 67 ? 10.323 -3.114 -0.440 1.00 78.06 67 ARG A C 1
ATOM 522 O O . ARG A 1 67 ? 9.424 -2.280 -0.512 1.00 78.06 67 ARG A O 1
ATOM 529 N N . VAL A 1 68 ? 11.488 -2.857 0.134 1.00 76.94 68 VAL A N 1
ATOM 530 C CA . VAL A 1 68 ? 11.885 -1.526 0.603 1.00 76.94 68 VAL A CA 1
ATOM 531 C C . VAL A 1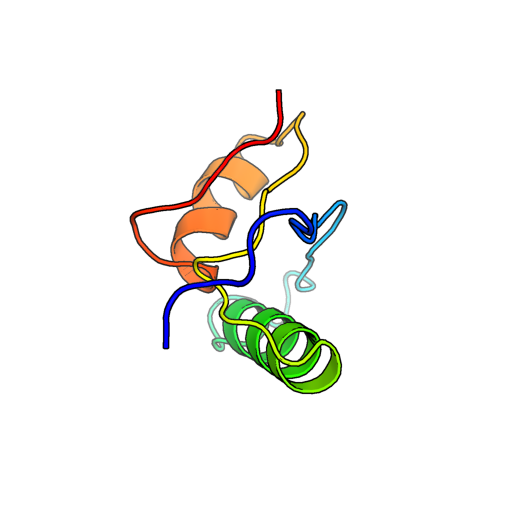 68 ? 13.009 -1.060 -0.307 1.00 76.94 68 VAL A C 1
ATOM 533 O O . VAL A 1 68 ? 13.962 -1.815 -0.515 1.00 76.94 68 VAL A O 1
ATOM 536 N N . SER A 1 69 ? 12.886 0.139 -0.881 1.00 76.06 69 SER A N 1
ATOM 537 C CA . SER A 1 69 ? 14.019 0.727 -1.602 1.00 76.06 69 SER A CA 1
ATOM 538 C C . SER A 1 69 ? 15.111 1.056 -0.593 1.00 76.06 69 SER A C 1
ATOM 540 O O . SER A 1 69 ? 14.811 1.606 0.469 1.00 76.06 69 SER A O 1
ATOM 542 N N . ARG A 1 70 ? 16.356 0.702 -0.919 1.00 61.12 70 ARG A N 1
ATOM 543 C CA . ARG A 1 70 ? 17.516 1.279 -0.233 1.00 61.12 70 ARG A CA 1
ATOM 544 C C . ARG A 1 70 ? 17.673 2.742 -0.618 1.00 61.12 70 ARG A C 1
ATOM 546 O O . ARG A 1 70 ? 17.207 3.090 -1.730 1.00 61.12 70 ARG A O 1
#

Mean predicted aligned error: 5.8 Å

Secondary structure (DSSP, 8-state):
-PPPTT--EEES-----GGGTTSSHHHHHHHHHHHHTT--GGGEEEPSPPPHHHHHHHHHHH-S--EE--